Protein AF-A0A7J8U1U6-F1 (afdb_monomer_lite)

Radius of gyration: 13.85 Å; chains: 1; bounding box: 28×27×38 Å

Organism: NC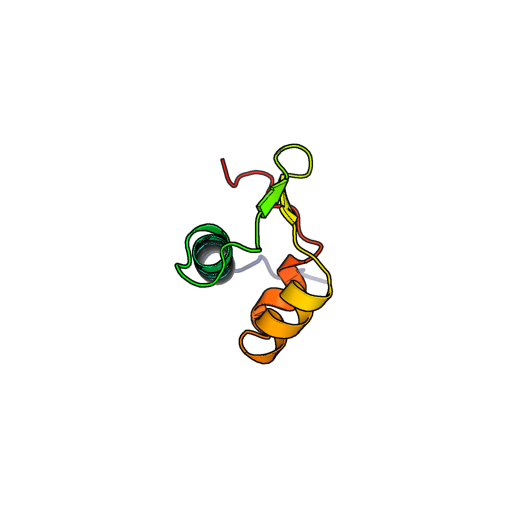BI:txid34286

InterPro domains:
  IPR024752 Myb/SANT-like domain [PF12776] (4-53)

pLDDT: mean 85.31, std 11.15, range [45.06, 94.12]

Foldseek 3Di:
DPPDDPDPVVVVVVVVVLLVVVCCCVVPPPNVQWDADPVQQAIDGDPVSVVVVCVVVVVCPVRHPDHDPPND

Structure (mmCIF, N/CA/C/O backbone):
data_AF-A0A7J8U1U6-F1
#
_entry.id   AF-A0A7J8U1U6-F1
#
loop_
_atom_site.group_PDB
_atom_site.id
_atom_site.type_symbol
_atom_site.label_atom_id
_atom_site.label_alt_id
_atom_site.label_comp_id
_atom_site.label_asym_id
_atom_site.label_entity_id
_atom_site.label_seq_id
_atom_site.pdbx_PDB_ins_code
_atom_site.Cartn_x
_atom_site.Cartn_y
_atom_site.Cartn_z
_atom_site.occupancy
_atom_site.B_iso_or_equiv
_atom_site.auth_seq_id
_atom_site.auth_comp_id
_atom_site.auth_asym_id
_atom_site.auth_atom_id
_atom_site.pdbx_PDB_model_num
ATOM 1 N N . MET A 1 1 ? -14.160 -16.129 27.426 1.00 45.06 1 MET A N 1
ATOM 2 C CA . MET A 1 1 ? -13.275 -15.119 26.799 1.00 45.06 1 MET A CA 1
ATOM 3 C C . M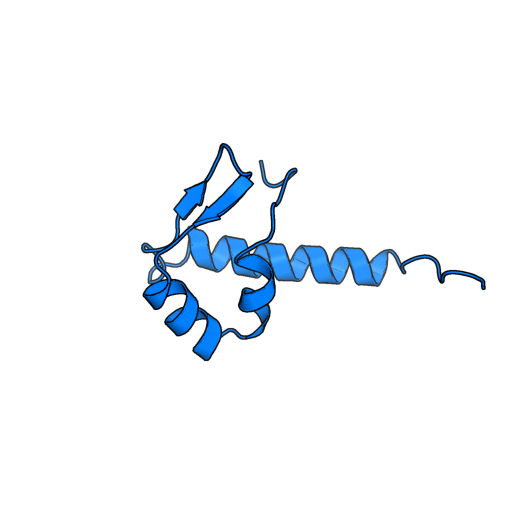ET A 1 1 ? -14.135 -14.040 26.158 1.00 45.06 1 MET A C 1
ATOM 5 O O . MET A 1 1 ? -14.725 -14.289 25.115 1.00 45.06 1 MET A O 1
ATOM 9 N N . LEU A 1 2 ? -14.251 -12.868 26.786 1.00 47.69 2 LEU A N 1
ATOM 10 C CA . LEU A 1 2 ? -14.838 -11.687 26.146 1.00 47.69 2 LEU A CA 1
ATOM 11 C C . LEU A 1 2 ? -13.851 -11.217 25.074 1.00 47.69 2 LEU A C 1
ATOM 13 O O . LEU A 1 2 ? -12.817 -10.642 25.403 1.00 47.69 2 LEU A O 1
ATOM 17 N N . LYS A 1 3 ? -14.118 -11.511 23.796 1.00 57.41 3 LYS A N 1
ATOM 18 C CA . LYS A 1 3 ? -13.390 -10.840 22.714 1.00 57.41 3 LYS A CA 1
ATOM 19 C C . LYS A 1 3 ? -13.720 -9.354 22.838 1.00 57.41 3 LYS A C 1
ATOM 21 O O . LYS A 1 3 ? -14.891 -8.984 22.758 1.00 57.41 3 LYS A O 1
ATOM 26 N N . ALA A 1 4 ? -12.714 -8.529 23.114 1.00 61.81 4 ALA A N 1
ATOM 27 C CA . ALA A 1 4 ? -12.888 -7.086 23.174 1.00 61.81 4 ALA A CA 1
ATOM 28 C C . ALA A 1 4 ? -13.543 -6.618 21.867 1.00 61.81 4 ALA A C 1
ATOM 30 O O . ALA A 1 4 ? -13.083 -6.973 20.780 1.00 61.81 4 ALA A O 1
ATOM 31 N N . LYS A 1 5 ? -14.639 -5.856 21.970 1.00 64.75 5 LYS A N 1
ATOM 32 C CA . LYS A 1 5 ? -15.198 -5.159 20.809 1.00 64.75 5 LYS A CA 1
ATOM 33 C C . LYS A 1 5 ? -14.094 -4.255 20.247 1.00 64.75 5 LYS A C 1
ATOM 35 O O . LYS A 1 5 ? -13.481 -3.533 21.036 1.00 64.75 5 LYS A O 1
ATOM 40 N N . PRO A 1 6 ? -13.818 -4.279 18.934 1.00 65.31 6 PRO A N 1
ATOM 41 C CA . PRO A 1 6 ? -12.864 -3.344 18.361 1.00 65.31 6 PRO A CA 1
ATOM 42 C C . PRO A 1 6 ? -13.350 -1.920 18.644 1.00 65.31 6 PRO A C 1
ATOM 44 O O . PRO A 1 6 ? -14.512 -1.593 18.396 1.00 65.31 6 PRO A O 1
ATOM 47 N N . ASN A 1 7 ? -12.477 -1.085 19.213 1.00 80.62 7 ASN A N 1
ATOM 48 C CA . ASN A 1 7 ? -12.777 0.329 19.393 1.00 80.62 7 ASN A CA 1
ATOM 49 C C . ASN A 1 7 ? -12.926 0.943 17.991 1.00 80.62 7 ASN A C 1
ATOM 51 O O . ASN A 1 7 ? -11.962 0.947 17.217 1.00 80.62 7 ASN A O 1
ATOM 55 N N . LEU A 1 8 ? -14.121 1.448 17.673 1.00 84.94 8 LEU A N 1
ATOM 56 C CA . LEU A 1 8 ? -14.439 2.073 16.387 1.00 84.94 8 LEU A CA 1
ATOM 57 C C . LEU A 1 8 ? -13.421 3.161 16.013 1.00 84.94 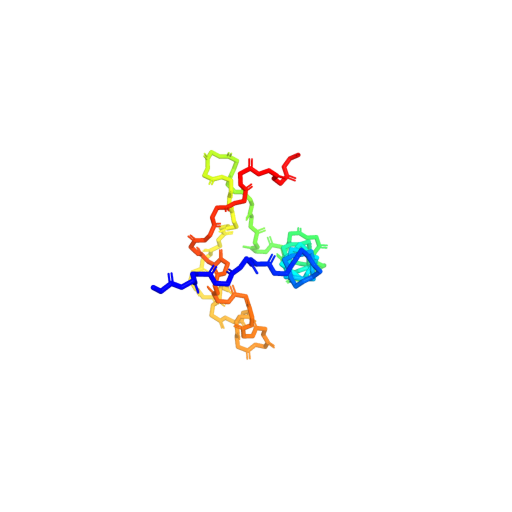8 LEU A C 1
ATOM 59 O O . LEU A 1 8 ? -13.012 3.241 14.858 1.00 84.94 8 LEU A O 1
ATOM 63 N N . GLU A 1 9 ? -12.925 3.926 16.985 1.00 87.81 9 GLU A N 1
ATOM 64 C CA . GLU A 1 9 ? -11.911 4.962 16.763 1.00 87.81 9 GLU A CA 1
ATOM 65 C C . GLU A 1 9 ? -10.589 4.380 16.260 1.00 87.81 9 GLU A C 1
ATOM 67 O O . GLU A 1 9 ? -9.971 4.911 15.337 1.00 87.81 9 GLU A O 1
ATOM 72 N N . SER A 1 10 ? -10.153 3.259 16.843 1.00 86.56 10 SER A N 1
ATOM 73 C CA . SER A 1 10 ? -8.917 2.590 16.429 1.00 86.56 10 SER A CA 1
ATOM 74 C C . SER A 1 10 ? -9.027 2.037 15.010 1.00 86.56 10 SER A C 1
ATOM 76 O O . SER A 1 10 ? -8.081 2.151 14.235 1.00 86.56 10 SER A O 1
ATOM 78 N N . MET A 1 11 ? -10.204 1.520 14.651 1.00 85.56 11 MET A N 1
ATOM 79 C CA . MET A 1 11 ? -10.485 0.980 13.326 1.00 85.56 11 MET A CA 1
ATOM 80 C C . MET A 1 11 ? -10.498 2.096 12.275 1.00 85.56 11 MET A C 1
ATOM 82 O O . MET A 1 11 ? -9.822 1.983 11.256 1.00 85.56 11 MET A O 1
ATOM 86 N N . ILE A 1 12 ? -11.168 3.217 12.569 1.00 89.25 12 ILE A N 1
ATOM 87 C CA . ILE A 1 12 ? -11.169 4.416 11.717 1.00 89.25 12 ILE A CA 1
ATOM 88 C C . ILE A 1 12 ? -9.745 4.951 11.533 1.00 89.25 12 ILE A C 1
ATOM 90 O O . ILE A 1 12 ? -9.356 5.297 10.419 1.00 89.25 12 ILE A O 1
ATOM 94 N N . ARG A 1 13 ? -8.942 5.006 12.602 1.00 90.50 13 ARG A N 1
ATOM 95 C CA . ARG A 1 13 ? -7.552 5.473 12.526 1.00 90.50 13 ARG A CA 1
ATOM 96 C C . ARG A 1 13 ? -6.695 4.585 11.624 1.00 90.50 13 ARG A C 1
ATOM 98 O O . ARG A 1 13 ? -5.929 5.116 10.825 1.00 90.50 13 ARG A O 1
ATOM 105 N N . THR A 1 14 ? -6.823 3.265 11.742 1.00 88.00 14 THR A N 1
ATOM 106 C CA . THR A 1 14 ? -6.101 2.318 10.882 1.00 88.00 14 THR A CA 1
ATOM 107 C C . THR A 1 14 ? -6.516 2.477 9.423 1.00 88.00 14 THR A C 1
ATOM 109 O O . THR A 1 14 ? -5.650 2.647 8.574 1.00 88.00 14 THR A O 1
ATOM 112 N N . LEU A 1 15 ? -7.821 2.542 9.141 1.00 87.38 15 LEU A N 1
ATOM 113 C CA . LEU A 1 15 ? -8.327 2.731 7.778 1.00 87.38 15 LEU A CA 1
ATOM 114 C C . LEU A 1 15 ? -7.822 4.033 7.143 1.00 87.38 15 LEU A C 1
ATOM 116 O O . LEU A 1 15 ? -7.347 4.011 6.014 1.00 87.38 15 LEU A O 1
ATOM 120 N N . LYS A 1 16 ? -7.848 5.153 7.879 1.00 90.19 16 LYS A N 1
ATOM 121 C CA . LYS A 1 16 ? -7.308 6.436 7.394 1.00 90.19 16 LYS A CA 1
ATOM 122 C C . LYS A 1 16 ? -5.820 6.353 7.058 1.00 90.19 16 LYS A C 1
ATOM 124 O O . LYS A 1 16 ? -5.388 6.923 6.062 1.00 90.19 16 LYS A O 1
ATOM 129 N N . ARG A 1 17 ? -5.038 5.665 7.896 1.00 91.00 17 ARG A N 1
ATOM 130 C CA . ARG A 1 17 ? -3.603 5.474 7.666 1.00 91.00 17 ARG A CA 1
ATOM 131 C C . ARG A 1 17 ? -3.353 4.642 6.413 1.00 91.00 17 ARG A C 1
ATOM 133 O O . ARG A 1 17 ? -2.536 5.040 5.593 1.00 91.00 17 ARG A O 1
ATOM 140 N N . ASP A 1 18 ? -4.039 3.511 6.283 1.00 89.56 18 ASP A N 1
ATOM 141 C CA . ASP A 1 18 ? -3.865 2.619 5.137 1.00 89.56 18 ASP A CA 1
ATOM 142 C C . ASP A 1 18 ? -4.268 3.321 3.836 1.00 89.56 18 ASP A C 1
ATOM 144 O O . ASP A 1 18 ? -3.539 3.245 2.853 1.00 89.56 18 ASP A O 1
ATOM 148 N N . TRP A 1 19 ? -5.371 4.076 3.856 1.00 89.19 19 TRP A N 1
ATOM 149 C CA . TRP A 1 19 ? -5.821 4.864 2.709 1.00 89.19 19 TRP A CA 1
ATOM 150 C C . TRP A 1 19 ? -4.795 5.920 2.284 1.00 89.19 19 TRP A C 1
ATOM 152 O O . TRP A 1 19 ? -4.504 6.040 1.100 1.00 89.19 19 TRP A O 1
ATOM 162 N N . ALA A 1 20 ? -4.185 6.636 3.234 1.00 90.25 20 ALA A N 1
ATOM 163 C CA . ALA A 1 20 ? -3.143 7.613 2.920 1.00 90.25 20 ALA A CA 1
ATOM 164 C C . ALA A 1 20 ? -1.908 6.971 2.261 1.00 90.25 20 ALA A C 1
ATOM 166 O O . ALA A 1 20 ? -1.339 7.553 1.344 1.00 90.25 20 ALA A O 1
ATOM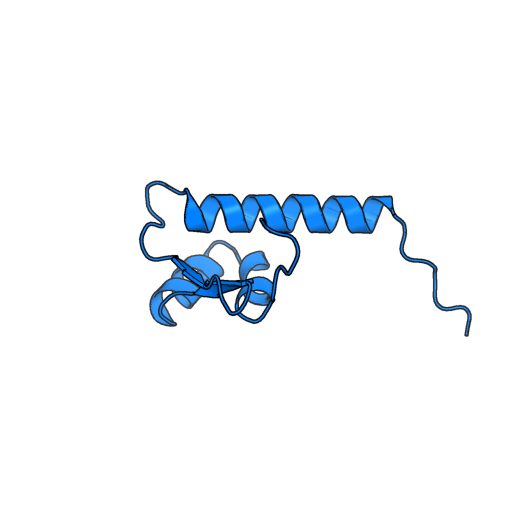 167 N N . ILE A 1 21 ? -1.513 5.771 2.702 1.00 91.00 21 ILE A N 1
ATOM 168 C CA . ILE A 1 21 ? -0.389 5.030 2.108 1.00 91.00 21 ILE A CA 1
ATOM 169 C C . ILE A 1 21 ? -0.740 4.573 0.689 1.00 91.00 21 ILE A C 1
ATOM 171 O O . ILE A 1 21 ? 0.048 4.770 -0.228 1.00 91.00 21 ILE A O 1
ATOM 175 N N . VAL A 1 22 ? -1.927 3.994 0.494 1.00 90.50 22 VAL A N 1
ATOM 176 C CA . VAL A 1 22 ? -2.390 3.560 -0.833 1.00 90.50 22 VAL A CA 1
ATOM 177 C C . VAL A 1 22 ? -2.470 4.739 -1.803 1.00 90.50 22 VAL A C 1
ATOM 179 O O . VAL A 1 22 ? -2.007 4.640 -2.937 1.00 90.50 22 VAL A O 1
ATOM 182 N N . TYR A 1 23 ? -3.006 5.871 -1.348 1.00 89.50 23 TYR A N 1
ATOM 183 C CA . TYR A 1 23 ? -3.075 7.086 -2.149 1.00 89.50 23 TYR A CA 1
ATOM 184 C C . TYR A 1 23 ? -1.681 7.578 -2.560 1.00 89.50 23 TYR A C 1
ATOM 186 O O . TYR A 1 23 ? -1.477 7.913 -3.723 1.00 89.50 23 TYR A O 1
ATOM 194 N N . ASP A 1 24 ? -0.712 7.582 -1.639 1.00 89.62 24 ASP A N 1
ATOM 195 C CA . ASP A 1 24 ? 0.681 7.945 -1.932 1.00 89.62 24 ASP A CA 1
ATOM 196 C C . ASP A 1 24 ? 1.354 6.979 -2.920 1.00 89.62 24 ASP A C 1
ATOM 198 O O . ASP A 1 24 ? 2.082 7.413 -3.811 1.00 89.62 24 ASP A O 1
ATOM 202 N N . MET A 1 25 ? 1.082 5.677 -2.817 1.00 90.94 25 MET A N 1
ATOM 203 C CA . MET A 1 25 ? 1.590 4.691 -3.775 1.00 90.94 25 MET A CA 1
ATOM 204 C C . MET A 1 25 ? 1.038 4.933 -5.182 1.00 90.94 25 MET A C 1
ATOM 206 O O . MET A 1 25 ? 1.802 4.925 -6.137 1.00 90.94 25 MET A O 1
ATOM 210 N N . LEU A 1 26 ? -0.270 5.165 -5.317 1.00 89.94 26 LEU A N 1
ATOM 211 C CA . LEU A 1 26 ? -0.925 5.280 -6.626 1.00 89.94 26 LEU A CA 1
ATOM 212 C C . LEU A 1 26 ? -0.807 6.673 -7.257 1.00 89.94 26 LEU A C 1
ATOM 214 O O . LEU A 1 26 ? -0.795 6.798 -8.478 1.00 89.94 26 LEU A O 1
ATOM 218 N N . SER A 1 27 ? -0.749 7.721 -6.436 1.00 86.00 27 SER A N 1
ATOM 219 C CA . SER A 1 27 ? -0.772 9.124 -6.884 1.00 86.00 27 SER A CA 1
ATOM 220 C C . SER A 1 27 ? 0.554 9.853 -6.654 1.00 86.00 27 SER A C 1
ATOM 222 O O . SER A 1 27 ? 0.694 11.019 -7.031 1.00 86.00 27 SER A O 1
ATOM 224 N N . GLY A 1 28 ? 1.524 9.205 -6.004 1.00 81.12 28 GLY A N 1
ATOM 225 C CA . GLY A 1 28 ? 2.827 9.782 -5.701 1.00 81.12 28 GLY A CA 1
ATOM 226 C C . GLY A 1 28 ? 3.623 10.051 -6.972 1.00 81.12 28 GLY A C 1
ATOM 227 O O . GLY A 1 28 ? 3.798 9.175 -7.816 1.00 81.12 28 GLY A O 1
ATOM 228 N N . LYS A 1 29 ? 4.152 11.272 -7.090 1.00 71.38 29 LYS A N 1
ATOM 229 C CA . LYS A 1 29 ? 4.889 11.753 -8.271 1.00 71.38 29 LYS A CA 1
ATOM 230 C C . LYS A 1 29 ? 6.090 10.870 -8.650 1.00 71.38 29 LYS A C 1
ATOM 232 O O . LYS A 1 29 ? 6.413 10.775 -9.829 1.00 71.38 29 LYS A O 1
ATOM 237 N N . ASP A 1 30 ? 6.690 10.210 -7.660 1.00 70.38 30 ASP A N 1
ATOM 238 C CA . ASP A 1 30 ? 7.856 9.331 -7.813 1.00 70.38 30 ASP A CA 1
ATOM 239 C C . ASP A 1 30 ? 7.505 7.830 -7.677 1.00 70.38 30 ASP A C 1
ATOM 241 O O . ASP A 1 30 ? 8.385 6.978 -7.773 1.00 70.38 30 ASP A O 1
ATOM 245 N N . ASN A 1 31 ? 6.222 7.494 -7.483 1.00 69.94 31 ASN A N 1
ATOM 246 C CA . ASN A 1 31 ? 5.726 6.134 -7.233 1.00 69.94 31 ASN A CA 1
ATOM 247 C C . ASN A 1 31 ? 4.962 5.541 -8.435 1.00 69.94 31 ASN A C 1
ATOM 249 O O . ASN A 1 31 ? 4.177 4.612 -8.266 1.00 69.94 31 ASN A O 1
ATOM 253 N N . SER A 1 32 ? 5.215 6.020 -9.660 1.00 71.31 32 SER A N 1
ATOM 254 C CA . SER A 1 32 ? 4.517 5.573 -10.886 1.00 71.31 32 SER A CA 1
ATOM 255 C C . SER A 1 32 ? 4.629 4.071 -11.191 1.00 71.31 32 SER A C 1
ATOM 257 O O . SER A 1 32 ? 3.940 3.563 -12.072 1.00 71.31 32 SER A O 1
ATOM 259 N N . SER A 1 33 ? 5.499 3.361 -10.472 1.00 87.88 33 SER A N 1
ATOM 260 C CA . SER A 1 33 ? 5.710 1.918 -10.572 1.00 87.88 33 SER A CA 1
ATOM 261 C C . SER A 1 33 ? 4.679 1.079 -9.804 1.00 87.88 33 SER A C 1
ATOM 263 O O . SER A 1 33 ? 4.699 -0.147 -9.925 1.00 87.88 33 SER A O 1
ATOM 265 N N . PHE A 1 34 ? 3.811 1.701 -8.999 1.00 93.31 34 PHE A N 1
ATOM 266 C CA . PHE A 1 34 ? 2.673 1.029 -8.373 1.00 93.31 34 PHE A CA 1
ATOM 267 C C . PHE A 1 34 ? 1.422 1.152 -9.240 1.00 93.31 34 PHE A C 1
ATOM 269 O O . PHE A 1 34 ? 1.109 2.211 -9.776 1.00 93.31 34 PHE A O 1
ATOM 276 N N . GLY A 1 35 ? 0.687 0.051 -9.339 1.00 92.44 35 GLY A N 1
ATOM 277 C CA . GLY A 1 35 ? -0.600 -0.030 -10.009 1.00 92.44 35 GLY A CA 1
ATOM 278 C C . GLY A 1 35 ? -1.692 -0.547 -9.084 1.00 92.44 35 GLY A C 1
ATOM 279 O O . GLY A 1 35 ? -1.442 -1.033 -7.977 1.00 92.44 35 GLY A O 1
ATOM 280 N N . TRP A 1 36 ? -2.919 -0.463 -9.578 1.00 92.75 36 TRP A N 1
ATOM 281 C CA . TRP A 1 36 ? -4.105 -1.003 -8.935 1.00 92.75 36 TRP A CA 1
ATOM 282 C C . TRP A 1 36 ? -4.657 -2.155 -9.780 1.00 92.75 36 TRP A C 1
ATOM 284 O O . TRP A 1 36 ? -4.851 -2.015 -10.987 1.00 92.75 36 TRP A O 1
ATOM 294 N N . ASP A 1 37 ? -4.855 -3.315 -9.158 1.00 92.19 37 ASP A N 1
ATOM 295 C CA . ASP A 1 37 ? -5.513 -4.463 -9.778 1.00 92.19 37 ASP A CA 1
ATOM 296 C C . ASP A 1 37 ? -7.004 -4.408 -9.456 1.00 92.19 37 ASP A C 1
ATOM 298 O O . ASP A 1 37 ? -7.417 -4.754 -8.349 1.00 92.19 37 ASP A O 1
ATOM 302 N N . GLU A 1 38 ? -7.804 -3.994 -10.436 1.00 90.44 38 GLU A N 1
ATOM 303 C CA . GLU A 1 38 ? -9.259 -3.863 -10.305 1.00 90.44 38 GLU A CA 1
ATOM 304 C C . GLU A 1 38 ? -9.957 -5.188 -9.979 1.00 90.44 38 GLU A C 1
ATOM 306 O O . GLU A 1 38 ? -10.962 -5.216 -9.270 1.00 90.44 38 GLU A O 1
ATOM 311 N N . HIS A 1 39 ? -9.438 -6.318 -10.465 1.00 89.88 39 HIS A N 1
ATOM 312 C CA . HIS A 1 39 ? -10.072 -7.620 -10.254 1.00 89.88 39 HIS A CA 1
ATOM 313 C C . HIS A 1 39 ? -9.833 -8.144 -8.842 1.00 89.88 39 HIS A C 1
ATOM 315 O O . HIS A 1 39 ? -10.708 -8.774 -8.243 1.00 89.88 39 HIS A O 1
ATOM 321 N N . ARG A 1 40 ? -8.633 -7.907 -8.314 1.00 89.94 40 ARG A N 1
ATOM 322 C CA . ARG A 1 40 ? -8.236 -8.334 -6.967 1.00 89.94 40 ARG A CA 1
ATOM 323 C C . ARG A 1 40 ? -8.485 -7.255 -5.916 1.00 89.94 40 ARG A C 1
ATOM 325 O O . ARG A 1 40 ? -8.436 -7.565 -4.726 1.00 89.94 40 ARG A O 1
ATOM 332 N N . GLN A 1 41 ? -8.786 -6.034 -6.356 1.00 91.69 41 GLN A N 1
ATOM 333 C CA . GLN A 1 41 ? -8.968 -4.839 -5.540 1.00 91.69 41 GLN A CA 1
ATOM 334 C C . GLN A 1 41 ? -7.752 -4.616 -4.630 1.00 91.69 41 GLN A C 1
ATOM 336 O O . GLN A 1 41 ? -7.877 -4.576 -3.406 1.00 91.69 41 GLN A O 1
ATOM 341 N N . MET A 1 42 ? -6.543 -4.573 -5.200 1.00 93.19 42 MET A N 1
ATOM 342 C CA . MET A 1 42 ? -5.303 -4.445 -4.424 1.00 93.19 42 MET A CA 1
ATOM 343 C C . MET A 1 42 ? -4.175 -3.734 -5.174 1.00 93.19 42 MET A C 1
ATOM 345 O O . MET A 1 42 ? -4.193 -3.618 -6.397 1.00 93.19 42 MET A O 1
ATOM 349 N N . ILE A 1 43 ? -3.148 -3.318 -4.429 1.00 93.69 43 ILE A N 1
ATOM 350 C CA . ILE A 1 43 ? -1.937 -2.712 -4.989 1.00 93.69 43 ILE A CA 1
ATOM 351 C C . ILE A 1 43 ? -1.037 -3.781 -5.599 1.00 93.69 43 ILE A C 1
ATOM 353 O O . ILE A 1 43 ? -0.732 -4.793 -4.962 1.00 93.69 43 ILE A O 1
ATOM 357 N N . VAL A 1 44 ? -0.570 -3.527 -6.817 1.00 93.75 44 VAL A N 1
ATOM 358 C CA . VAL A 1 44 ? 0.342 -4.398 -7.558 1.00 93.75 44 VAL A CA 1
ATOM 359 C C . VAL A 1 44 ? 1.581 -3.627 -7.993 1.00 93.75 44 VAL A C 1
ATOM 361 O O . VAL A 1 44 ? 1.504 -2.471 -8.392 1.00 93.75 44 VAL A O 1
ATOM 364 N N . ALA A 1 45 ? 2.737 -4.268 -7.882 1.00 94.12 45 ALA A N 1
ATOM 365 C CA . ALA A 1 45 ? 4.029 -3.763 -8.334 1.00 94.12 45 ALA A CA 1
ATOM 366 C C . ALA A 1 45 ? 5.031 -4.923 -8.349 1.00 94.12 45 ALA A C 1
ATOM 368 O O . ALA A 1 45 ? 4.770 -5.979 -7.763 1.00 94.12 45 ALA A O 1
ATOM 369 N N . GLU A 1 46 ? 6.189 -4.722 -8.973 1.00 93.88 46 GLU A N 1
ATOM 370 C CA . GLU A 1 46 ? 7.300 -5.668 -8.878 1.00 93.88 46 GLU A CA 1
ATOM 371 C C . GLU A 1 46 ? 7.821 -5.789 -7.438 1.00 93.88 46 GLU A C 1
ATOM 373 O O . GLU A 1 46 ? 7.823 -4.830 -6.663 1.00 93.88 46 GLU A O 1
ATOM 378 N N . ASP A 1 47 ? 8.349 -6.962 -7.092 1.00 93.62 47 ASP A N 1
ATOM 379 C CA . ASP A 1 47 ? 8.921 -7.230 -5.769 1.00 93.62 47 ASP A CA 1
ATOM 380 C C . ASP A 1 47 ? 10.032 -6.239 -5.392 1.00 93.62 47 ASP A C 1
ATOM 382 O O . ASP A 1 47 ? 10.140 -5.833 -4.235 1.00 93.62 47 ASP A O 1
ATOM 386 N N . ALA A 1 48 ? 10.841 -5.813 -6.365 1.00 93.38 48 ALA A N 1
ATOM 387 C CA . ALA A 1 48 ? 11.886 -4.815 -6.153 1.00 93.38 48 ALA A CA 1
ATOM 388 C C . ALA A 1 48 ? 11.309 -3.447 -5.744 1.00 93.38 48 ALA A C 1
ATOM 390 O O . ALA A 1 48 ? 11.840 -2.807 -4.835 1.00 93.38 48 ALA A O 1
ATOM 391 N N . VAL A 1 49 ? 10.198 -3.034 -6.363 1.00 92.50 49 VAL A N 1
ATOM 392 C CA . VAL A 1 49 ? 9.489 -1.780 -6.061 1.00 92.50 49 VAL A CA 1
ATOM 393 C C . VAL A 1 49 ? 8.882 -1.843 -4.658 1.00 92.50 49 VAL A C 1
ATOM 395 O O . VAL A 1 49 ? 9.083 -0.925 -3.862 1.00 92.50 49 VAL A O 1
ATOM 398 N N . TRP A 1 50 ? 8.233 -2.961 -4.311 1.00 93.69 50 TRP A N 1
ATOM 399 C CA . TRP A 1 50 ? 7.739 -3.207 -2.953 1.00 93.69 50 TRP A CA 1
ATOM 400 C C . TRP A 1 50 ? 8.855 -3.127 -1.913 1.00 93.69 50 TRP A C 1
ATOM 402 O O . TRP A 1 50 ? 8.728 -2.395 -0.934 1.00 93.69 50 TRP A O 1
ATOM 412 N N . ASN A 1 51 ? 9.961 -3.841 -2.125 1.00 93.50 51 ASN A N 1
ATOM 413 C CA . ASN A 1 51 ? 11.075 -3.878 -1.177 1.00 93.50 51 ASN A CA 1
ATOM 414 C C . ASN A 1 51 ? 11.707 -2.492 -0.980 1.00 93.50 51 ASN A C 1
ATOM 416 O O . ASN A 1 51 ? 12.014 -2.113 0.154 1.00 93.50 51 ASN A O 1
ATOM 420 N N . LEU A 1 52 ? 11.864 -1.716 -2.059 1.00 92.31 52 LEU A N 1
ATOM 421 C CA . LEU A 1 52 ? 12.376 -0.350 -1.984 1.00 92.31 52 LEU A CA 1
ATOM 422 C C . LEU A 1 52 ? 11.429 0.555 -1.189 1.00 92.31 52 LEU A C 1
ATOM 424 O O . LEU A 1 52 ? 11.876 1.244 -0.272 1.00 92.31 52 LEU A O 1
ATOM 428 N N . TYR A 1 53 ? 10.127 0.514 -1.476 1.00 91.44 53 TYR A N 1
ATOM 429 C CA . TYR A 1 53 ? 9.143 1.337 -0.774 1.00 91.44 53 TYR A CA 1
ATOM 430 C C . TYR A 1 53 ? 9.019 0.951 0.708 1.00 91.44 53 TYR A C 1
ATOM 432 O O . TYR A 1 53 ? 9.029 1.816 1.581 1.00 91.44 53 TYR A O 1
ATOM 440 N N . ILE A 1 54 ? 8.981 -0.349 1.023 1.00 93.06 54 ILE A N 1
ATOM 441 C CA . ILE A 1 54 ? 8.898 -0.866 2.400 1.00 93.06 54 ILE A CA 1
ATOM 442 C C . ILE A 1 54 ? 10.141 -0.485 3.221 1.00 93.06 54 ILE A C 1
ATOM 444 O O . ILE A 1 54 ? 10.030 -0.277 4.433 1.00 93.06 54 ILE A O 1
ATOM 448 N N . SER A 1 55 ? 11.312 -0.342 2.584 1.00 93.44 55 SER A N 1
ATOM 449 C CA . SER A 1 55 ? 12.547 0.053 3.276 1.00 93.44 55 SER A CA 1
ATOM 450 C C . SER A 1 55 ? 12.426 1.412 3.981 1.00 93.44 55 SER A C 1
ATOM 452 O O . SER A 1 55 ? 12.935 1.571 5.094 1.00 93.44 55 SER A O 1
ATOM 454 N N . SER A 1 56 ? 11.684 2.355 3.388 1.00 90.44 56 SER A N 1
ATOM 455 C CA . SER A 1 56 ? 11.373 3.671 3.958 1.00 90.44 56 SER A CA 1
ATOM 456 C C . SER A 1 56 ? 9.993 3.723 4.629 1.00 90.44 56 SER A C 1
ATOM 458 O O . SER A 1 56 ? 9.808 4.470 5.591 1.00 90.44 56 SER A O 1
ATOM 460 N N . HIS A 1 57 ? 9.050 2.874 4.210 1.00 89.25 57 HIS A N 1
ATOM 461 C CA . HIS A 1 57 ? 7.664 2.843 4.682 1.00 89.25 57 HIS A CA 1
ATOM 462 C C . HIS A 1 57 ? 7.275 1.459 5.217 1.00 89.25 57 HIS A C 1
ATOM 464 O O . HIS A 1 57 ? 6.417 0.777 4.665 1.00 89.25 57 HIS A O 1
ATOM 470 N N . LYS A 1 58 ? 7.844 1.044 6.355 1.00 90.88 58 LYS A N 1
ATOM 471 C CA . LYS A 1 58 ? 7.610 -0.298 6.942 1.00 90.88 58 LYS A CA 1
ATOM 472 C C . LYS A 1 58 ? 6.135 -0.682 7.126 1.00 90.88 58 LYS A C 1
ATOM 474 O O . LYS A 1 58 ? 5.795 -1.857 7.130 1.00 90.88 58 LYS A O 1
ATOM 479 N N . ALA A 1 59 ? 5.254 0.302 7.292 1.00 87.75 59 ALA A N 1
ATOM 480 C CA . ALA A 1 59 ? 3.818 0.082 7.449 1.00 87.75 59 ALA A CA 1
ATOM 481 C C . ALA A 1 59 ? 3.111 -0.394 6.169 1.00 87.75 59 ALA A C 1
ATOM 483 O O . ALA A 1 59 ? 1.969 -0.835 6.245 1.00 87.75 59 ALA A O 1
ATOM 484 N N . ALA A 1 60 ? 3.769 -0.293 5.016 1.00 90.44 60 ALA A N 1
ATOM 485 C CA . ALA A 1 60 ? 3.255 -0.732 3.728 1.00 90.44 60 ALA A CA 1
ATOM 486 C C . ALA A 1 60 ? 3.329 -2.251 3.524 1.00 90.44 60 ALA A C 1
ATOM 488 O O . ALA A 1 60 ? 2.604 -2.778 2.689 1.00 90.44 60 ALA A O 1
ATOM 489 N N . ASP A 1 61 ? 4.166 -2.961 4.286 1.00 92.38 61 ASP A N 1
ATOM 490 C CA . ASP A 1 61 ? 4.401 -4.400 4.104 1.00 92.38 61 ASP A CA 1
ATOM 491 C C . ASP A 1 61 ? 3.104 -5.220 4.212 1.00 92.38 61 ASP A C 1
ATOM 493 O O . ASP A 1 61 ? 2.795 -6.059 3.367 1.00 92.38 61 ASP A O 1
ATOM 497 N N . GLN A 1 62 ? 2.251 -4.867 5.179 1.00 90.50 62 GLN A N 1
ATOM 498 C CA . GLN A 1 62 ? 0.935 -5.488 5.352 1.00 90.50 62 GLN A CA 1
ATOM 499 C C . GLN A 1 62 ? -0.026 -5.260 4.170 1.00 90.50 62 GLN A C 1
ATOM 501 O O . GLN A 1 62 ? -1.038 -5.952 4.076 1.00 90.50 62 GLN A O 1
ATOM 506 N N . LEU A 1 63 ? 0.239 -4.284 3.295 1.00 90.94 63 LEU A N 1
ATOM 507 C CA . LEU A 1 63 ? -0.637 -3.938 2.172 1.00 90.94 63 LEU A CA 1
ATOM 508 C C . LEU A 1 63 ? -0.348 -4.781 0.925 1.00 90.94 63 LEU A C 1
ATOM 510 O O . LEU A 1 63 ? -1.239 -4.947 0.098 1.00 90.94 63 LEU A O 1
ATOM 514 N N . ARG A 1 64 ? 0.844 -5.384 0.822 1.00 90.31 64 ARG A N 1
ATOM 515 C CA . ARG A 1 64 ? 1.278 -6.175 -0.344 1.00 90.31 64 ARG A CA 1
ATOM 516 C C . ARG A 1 64 ? 0.371 -7.364 -0.664 1.00 90.31 64 ARG A C 1
ATOM 518 O O . ARG A 1 64 ? 0.278 -7.787 -1.809 1.00 90.31 64 ARG A O 1
ATOM 525 N N . HIS A 1 65 ? -0.302 -7.903 0.348 1.00 89.31 65 HIS A N 1
ATOM 526 C CA . HIS A 1 65 ? -1.184 -9.068 0.225 1.00 89.31 65 HIS A CA 1
ATOM 527 C C . HIS A 1 65 ? -2.629 -8.747 0.623 1.00 89.31 65 HIS A C 1
ATOM 529 O O . HIS A 1 65 ? -3.421 -9.658 0.871 1.00 89.31 65 HIS A O 1
ATOM 535 N 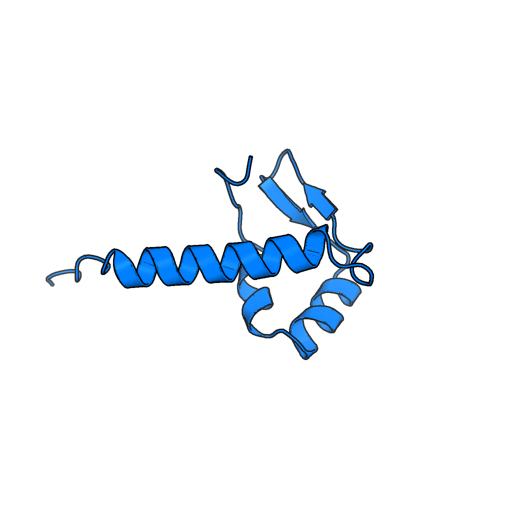N . ARG A 1 66 ? -2.970 -7.459 0.743 1.00 89.44 66 ARG A N 1
ATOM 536 C CA . ARG A 1 66 ? -4.263 -7.021 1.259 1.00 89.44 66 ARG A CA 1
ATOM 537 C C . ARG A 1 66 ? -5.178 -6.569 0.133 1.00 89.44 66 ARG A C 1
ATOM 539 O O . ARG A 1 66 ? -4.817 -5.701 -0.651 1.00 89.44 66 ARG A O 1
ATOM 546 N N . ASN A 1 67 ? -6.395 -7.099 0.149 1.00 88.88 67 ASN A N 1
ATOM 547 C CA . ASN A 1 67 ? -7.480 -6.616 -0.695 1.00 88.88 67 ASN A CA 1
ATOM 548 C C . ASN A 1 67 ? -8.202 -5.457 0.004 1.00 88.88 67 ASN A C 1
ATOM 550 O O . ASN A 1 67 ? -8.487 -5.520 1.207 1.00 88.88 67 ASN A O 1
ATOM 554 N N . PHE A 1 68 ? -8.554 -4.435 -0.761 1.00 85.44 68 PHE A N 1
ATOM 555 C CA . PHE A 1 68 ? -9.367 -3.303 -0.350 1.00 85.44 68 PHE A CA 1
ATOM 556 C C . PHE A 1 68 ? -10.666 -3.317 -1.152 1.00 85.44 68 PHE A C 1
ATOM 558 O O . PHE A 1 68 ? -10.871 -2.522 -2.055 1.00 85.44 68 PHE A O 1
ATOM 565 N N . LEU A 1 69 ? -11.565 -4.227 -0.778 1.00 80.56 69 LEU A N 1
ATOM 566 C CA . LEU A 1 69 ? -12.835 -4.505 -1.468 1.00 80.56 69 LEU A CA 1
ATOM 567 C C . LEU A 1 69 ? -13.823 -3.318 -1.557 1.00 80.56 69 LEU A C 1
ATOM 569 O O . LEU A 1 69 ? -14.914 -3.485 -2.086 1.00 80.56 69 LEU A O 1
ATOM 573 N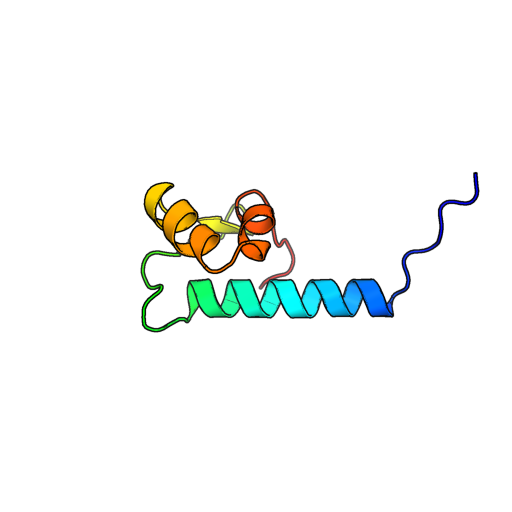 N . TYR A 1 70 ? -13.481 -2.167 -0.978 1.00 76.56 70 TYR A N 1
ATOM 574 C CA . TYR A 1 70 ? -14.318 -0.965 -0.898 1.00 76.56 70 TYR A CA 1
ATOM 575 C C . TYR A 1 70 ? -13.504 0.297 -1.222 1.00 76.56 70 TYR A C 1
ATOM 577 O O . TYR A 1 70 ? -13.700 1.334 -0.590 1.00 76.56 70 TYR A O 1
ATOM 585 N N . TYR A 1 71 ? -12.477 0.160 -2.061 1.00 68.81 71 TYR A N 1
ATOM 586 C CA . TYR A 1 71 ? -11.601 1.274 -2.419 1.00 68.81 71 TYR A CA 1
ATOM 587 C C . TYR A 1 71 ? -12.182 2.143 -3.549 1.00 68.81 71 TYR A C 1
ATOM 589 O O . TYR A 1 71 ? -11.863 3.330 -3.583 1.00 68.81 71 TYR A O 1
ATOM 597 N N . ASP A 1 72 ? -13.057 1.574 -4.388 1.00 59.56 72 ASP A N 1
ATOM 598 C CA . ASP A 1 72 ? -13.878 2.290 -5.382 1.00 59.56 72 ASP A CA 1
ATOM 599 C C . ASP A 1 72 ? -15.002 3.144 -4.764 1.00 59.56 72 ASP A C 1
ATOM 601 O O . ASP A 1 72 ? -15.651 2.685 -3.789 1.00 59.56 72 ASP A O 1
#

Secondary structure (DSSP, 8-state):
--PPPPPHHHHHHHHHHHHHHHHHHHH-TT-TT-EEETTTTEEE--HHHHHHHHHH-GGGGGGTT---TT--

Sequence (72 aa):
MLKAKPNLESMIRTLKRDWAIVYDMLSGKDNSSFGWDEHRQMIVAEDAVWNLYISSHKAADQLRHRNFLYYD